Protein AF-A0A1W9MQF7-F1 (afdb_monomer)

Secondary structure (DSSP, 8-state):
---------EETTEEPPPGGG-TT--SS----------TT----TTHHHHHHS----S---PPPHHHHHT-

Foldseek 3Di:
DDDDDDDDDQDPNDDDDDPVVVPPDDPDDDDDDDDDDDPPPDDPVVVVCCVVPPPDDVDDPDDDPVVVVPD

pLDDT: mean 74.76, std 13.19, range [48.88, 90.62]

Sequence (71 aa):
MYAIEFETKIINGTVRIPADLQKGLSEHVKVIILMKDQDGEIRPRQKSKLTSDPIKVEKIILPSREEIYAR

Structure (mmCIF, N/CA/C/O backbone):
data_AF-A0A1W9MQF7-F1
#
_entry.id   AF-A0A1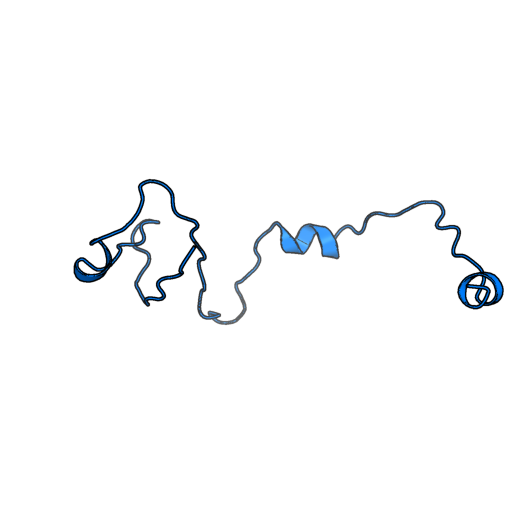W9MQF7-F1
#
loop_
_atom_site.group_PDB
_atom_site.id
_atom_site.type_symbol
_atom_site.label_atom_id
_atom_site.label_alt_id
_atom_site.label_comp_id
_atom_site.label_asym_id
_atom_site.label_entity_id
_atom_site.label_seq_id
_atom_site.pdbx_PDB_ins_code
_atom_site.Cartn_x
_atom_site.Cartn_y
_atom_site.Cartn_z
_atom_site.occupancy
_atom_site.B_iso_or_equiv
_atom_site.auth_seq_id
_atom_site.auth_comp_id
_atom_site.auth_asym_id
_atom_site.auth_atom_id
_atom_site.pdbx_PDB_model_num
ATOM 1 N N . MET A 1 1 ? -6.156 -15.195 0.236 1.00 68.06 1 MET A N 1
ATOM 2 C CA . MET A 1 1 ? -5.493 -13.900 0.510 1.00 68.06 1 MET A CA 1
ATOM 3 C C . MET A 1 1 ? -6.307 -12.811 -0.160 1.00 68.06 1 MET A C 1
ATOM 5 O O . MET A 1 1 ? -6.680 -13.006 -1.308 1.00 68.06 1 MET A O 1
ATOM 9 N N . TYR A 1 2 ? -6.603 -11.720 0.543 1.00 73.81 2 TYR A N 1
ATOM 10 C CA . TYR A 1 2 ? -7.282 -10.545 -0.009 1.00 73.81 2 TYR A CA 1
ATOM 11 C C . TYR A 1 2 ? -6.369 -9.322 0.132 1.00 73.81 2 TYR A C 1
ATOM 13 O O . TYR A 1 2 ? -5.490 -9.309 0.995 1.00 73.81 2 TYR A O 1
ATOM 21 N N . ALA A 1 3 ? -6.540 -8.335 -0.743 1.00 80.69 3 ALA A N 1
ATOM 22 C CA . ALA A 1 3 ? -5.781 -7.091 -0.720 1.00 80.69 3 ALA A CA 1
ATOM 23 C C . ALA A 1 3 ? -6.699 -5.947 -0.288 1.00 80.69 3 ALA A C 1
ATOM 25 O O . ALA A 1 3 ? -7.855 -5.893 -0.701 1.00 80.69 3 ALA A O 1
ATOM 26 N N . ILE A 1 4 ? -6.171 -5.052 0.542 1.00 84.06 4 ILE A N 1
ATOM 27 C CA . ILE A 1 4 ? -6.822 -3.794 0.897 1.00 84.06 4 ILE A CA 1
ATOM 28 C C . ILE A 1 4 ? -6.008 -2.688 0.231 1.00 84.06 4 ILE A C 1
ATOM 30 O O . ILE A 1 4 ? -4.806 -2.580 0.479 1.00 84.06 4 ILE A O 1
ATOM 34 N N . GLU A 1 5 ? -6.653 -1.893 -0.615 1.00 87.56 5 GLU A N 1
ATOM 35 C CA . GLU A 1 5 ? -6.038 -0.740 -1.270 1.00 87.56 5 GLU A CA 1
ATOM 36 C C . GLU A 1 5 ? -6.476 0.545 -0.566 1.00 87.56 5 GLU A C 1
ATOM 38 O O . GLU A 1 5 ? -7.661 0.753 -0.309 1.00 87.56 5 GLU A O 1
ATOM 43 N N . PHE A 1 6 ? -5.510 1.396 -0.225 1.00 88.81 6 PHE A N 1
ATOM 44 C CA . PHE A 1 6 ? -5.755 2.714 0.350 1.00 88.81 6 PHE A CA 1
ATOM 45 C C . PHE A 1 6 ? -4.614 3.669 -0.019 1.00 88.81 6 PHE A C 1
ATOM 47 O O . PHE A 1 6 ? -3.463 3.254 -0.158 1.00 88.81 6 PHE A O 1
ATOM 54 N N . GLU A 1 7 ? -4.925 4.959 -0.154 1.00 88.94 7 GLU A N 1
ATOM 55 C CA . GLU A 1 7 ? -3.928 6.010 -0.384 1.00 88.94 7 GLU A CA 1
ATOM 56 C C . GLU A 1 7 ? -3.533 6.643 0.957 1.00 88.94 7 GLU A C 1
ATOM 58 O O . GLU A 1 7 ? -4.379 7.003 1.775 1.00 88.94 7 GLU A O 1
ATOM 63 N N . THR A 1 8 ? -2.231 6.772 1.208 1.00 88.88 8 THR A N 1
ATOM 64 C CA . THR A 1 8 ? -1.711 7.435 2.408 1.00 88.88 8 THR A CA 1
ATOM 65 C C . THR A 1 8 ? -0.352 8.066 2.135 1.00 88.88 8 THR A C 1
ATOM 67 O O . THR A 1 8 ? 0.274 7.824 1.102 1.00 88.88 8 THR A O 1
ATOM 70 N N . LYS A 1 9 ? 0.127 8.875 3.079 1.00 89.69 9 LYS A N 1
ATOM 71 C CA . LYS A 1 9 ? 1.470 9.455 3.035 1.00 89.69 9 LYS A CA 1
ATOM 72 C C . LYS A 1 9 ? 2.456 8.551 3.763 1.00 89.69 9 LYS A C 1
ATOM 74 O O . LYS A 1 9 ? 2.152 8.018 4.829 1.00 89.69 9 LYS A O 1
ATOM 79 N N . ILE A 1 10 ? 3.661 8.444 3.216 1.00 88.12 10 ILE A N 1
ATOM 80 C CA . ILE A 1 10 ? 4.797 7.842 3.913 1.00 88.12 10 ILE A CA 1
ATOM 81 C C . ILE A 1 10 ? 5.433 8.934 4.776 1.00 88.12 10 ILE A C 1
ATOM 83 O O . ILE A 1 10 ? 5.877 9.952 4.250 1.00 88.12 10 ILE A O 1
ATOM 87 N N . ILE A 1 11 ? 5.472 8.739 6.095 1.00 90.62 11 ILE A N 1
ATOM 88 C CA . ILE A 1 11 ? 6.065 9.693 7.045 1.00 90.62 11 ILE A CA 1
ATOM 89 C C . ILE A 1 11 ? 7.207 8.981 7.763 1.00 90.62 11 ILE A C 1
ATOM 91 O O . ILE A 1 11 ? 6.975 7.982 8.437 1.00 90.62 11 ILE A O 1
ATOM 95 N N . ASN A 1 12 ? 8.443 9.467 7.607 1.00 88.06 12 ASN A N 1
ATOM 96 C CA . ASN A 1 12 ? 9.648 8.861 8.200 1.00 88.06 12 ASN A CA 1
ATOM 97 C C . ASN A 1 12 ? 9.779 7.355 7.897 1.00 88.06 12 ASN A C 1
ATOM 99 O O . ASN A 1 12 ? 10.057 6.550 8.782 1.00 88.06 12 ASN A O 1
ATOM 103 N N . GLY A 1 13 ? 9.487 6.957 6.656 1.00 85.50 13 GLY A N 1
ATOM 104 C CA . GLY A 1 13 ? 9.501 5.549 6.241 1.00 85.50 13 GLY A CA 1
ATOM 105 C C . GLY A 1 13 ? 8.351 4.697 6.794 1.00 85.50 13 GLY A C 1
ATOM 106 O O . GLY A 1 13 ? 8.320 3.496 6.549 1.00 85.50 13 GLY A O 1
ATOM 107 N N . THR A 1 14 ? 7.393 5.293 7.510 1.00 88.25 14 THR A N 1
ATOM 108 C CA . THR A 1 14 ? 6.241 4.589 8.086 1.00 88.25 14 THR A CA 1
ATOM 109 C C . THR A 1 14 ? 4.985 4.822 7.249 1.00 88.25 14 THR A C 1
ATOM 111 O O . THR A 1 14 ? 4.615 5.963 6.965 1.00 88.25 14 THR A O 1
ATOM 114 N N . VAL A 1 15 ? 4.305 3.730 6.892 1.00 88.62 15 VAL A N 1
ATOM 115 C CA . VAL A 1 15 ? 2.958 3.729 6.304 1.00 88.62 15 VAL A CA 1
ATOM 116 C C . VAL A 1 15 ? 1.960 3.454 7.421 1.00 88.62 15 VAL A C 1
ATOM 118 O O . VAL A 1 15 ? 2.027 2.413 8.072 1.00 88.62 15 VAL A O 1
ATOM 121 N N . ARG A 1 16 ? 1.025 4.378 7.657 1.00 89.50 16 ARG A N 1
ATOM 122 C CA . ARG A 1 16 ? -0.023 4.197 8.667 1.00 89.50 16 ARG A CA 1
ATOM 123 C C . ARG A 1 16 ? -1.299 3.682 8.011 1.00 89.50 16 ARG A C 1
ATOM 125 O O . ARG A 1 16 ? -1.885 4.380 7.186 1.00 89.50 16 ARG A O 1
ATOM 132 N N . ILE A 1 17 ? -1.722 2.482 8.406 1.00 89.31 17 ILE A N 1
ATOM 133 C CA . ILE A 1 17 ? -2.992 1.896 7.970 1.00 89.31 17 ILE A CA 1
ATOM 134 C C . ILE A 1 17 ? -4.145 2.623 8.690 1.00 89.31 17 ILE A C 1
ATOM 136 O O . ILE A 1 17 ? -4.090 2.754 9.922 1.00 89.31 17 ILE A O 1
ATOM 140 N N . PRO A 1 18 ? -5.171 3.104 7.963 1.00 89.88 18 PRO A N 1
ATOM 141 C CA . PRO A 1 18 ? -6.380 3.690 8.544 1.00 89.88 18 PRO A CA 1
ATOM 142 C C . PRO A 1 18 ? -7.037 2.789 9.605 1.00 89.88 18 PRO A C 1
ATOM 144 O O . PRO A 1 18 ? -7.022 1.566 9.488 1.00 89.88 18 PRO A O 1
ATOM 147 N N . ALA A 1 19 ? -7.573 3.382 10.677 1.00 90.25 19 ALA A N 1
ATOM 148 C CA . ALA A 1 19 ? -8.046 2.643 11.858 1.00 90.25 19 ALA A CA 1
ATOM 149 C C . ALA A 1 19 ? -9.234 1.707 11.569 1.00 90.25 19 ALA A C 1
ATOM 151 O O . ALA A 1 19 ? -9.369 0.648 12.177 1.00 90.25 19 ALA A O 1
ATOM 152 N N . ASP A 1 20 ? -10.076 2.090 10.620 1.00 88.94 20 ASP A N 1
ATOM 153 C CA . ASP A 1 20 ? -11.178 1.303 10.074 1.00 88.94 20 ASP A CA 1
ATOM 154 C C . ASP A 1 20 ? -10.701 0.030 9.360 1.00 88.94 20 ASP A C 1
ATOM 156 O O . ASP A 1 20 ? -11.358 -1.005 9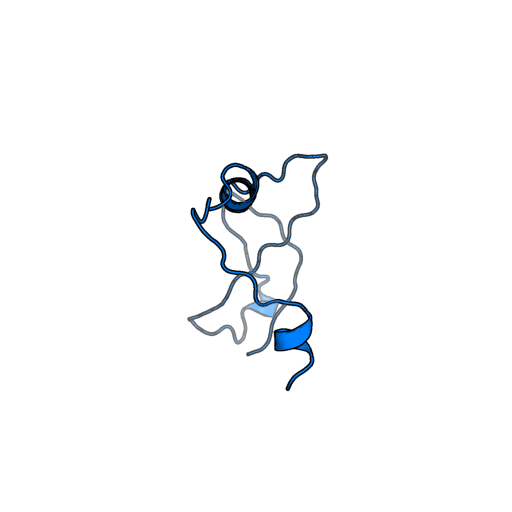.459 1.00 88.94 20 ASP A O 1
ATOM 160 N N . LEU A 1 21 ? -9.522 0.074 8.733 1.00 87.75 21 LEU A N 1
ATOM 161 C CA . LEU A 1 21 ? -8.918 -1.047 8.004 1.00 87.75 21 LEU A CA 1
ATOM 162 C C . LEU A 1 21 ? -8.029 -1.944 8.880 1.00 87.75 21 LEU A C 1
ATOM 164 O O . LEU A 1 21 ? -7.577 -2.994 8.430 1.00 87.75 21 LEU A O 1
ATOM 168 N N . GLN A 1 22 ? -7.772 -1.557 10.135 1.00 85.56 22 GLN A N 1
ATOM 169 C CA . GLN A 1 22 ? -6.971 -2.362 11.067 1.00 85.56 22 GLN A CA 1
ATOM 170 C C . GLN A 1 22 ? -7.727 -3.589 11.587 1.00 85.56 22 GLN A C 1
ATOM 172 O O . GLN A 1 22 ? -7.113 -4.580 11.986 1.00 85.56 22 GLN A O 1
ATOM 177 N N . LYS A 1 23 ? -9.064 -3.541 11.584 1.00 83.06 23 LYS A N 1
ATOM 178 C CA . LYS A 1 23 ? -9.895 -4.656 12.038 1.00 83.06 23 LYS A CA 1
ATOM 179 C C . LYS A 1 23 ? -9.765 -5.822 11.057 1.00 83.06 23 LYS A C 1
ATOM 181 O O . LYS A 1 23 ? -10.195 -5.727 9.914 1.00 83.06 23 LYS A O 1
ATOM 186 N N . GLY A 1 24 ? -9.197 -6.931 11.526 1.00 77.56 24 GLY A N 1
ATOM 187 C CA . GLY A 1 24 ? -9.059 -8.159 10.738 1.00 77.56 24 GLY A CA 1
ATOM 188 C C . GLY A 1 24 ? -7.727 -8.312 10.002 1.00 77.56 24 GLY A C 1
ATOM 189 O O . GLY A 1 24 ? -7.602 -9.228 9.195 1.00 77.56 24 GLY A O 1
ATOM 190 N N . LEU A 1 25 ? -6.728 -7.465 10.270 1.00 83.06 25 LEU A N 1
ATOM 191 C CA . LEU A 1 25 ? -5.370 -7.706 9.777 1.00 83.06 25 LEU A CA 1
ATOM 192 C C . LEU A 1 25 ? -4.744 -8.914 10.482 1.00 83.06 25 LEU A C 1
ATOM 194 O O . LEU A 1 25 ? -4.750 -9.006 11.710 1.00 83.06 25 LEU A O 1
ATOM 198 N N . SER A 1 26 ? -4.179 -9.828 9.696 1.00 80.38 26 SER A N 1
ATOM 199 C CA . SER A 1 26 ? -3.320 -10.896 10.201 1.00 80.38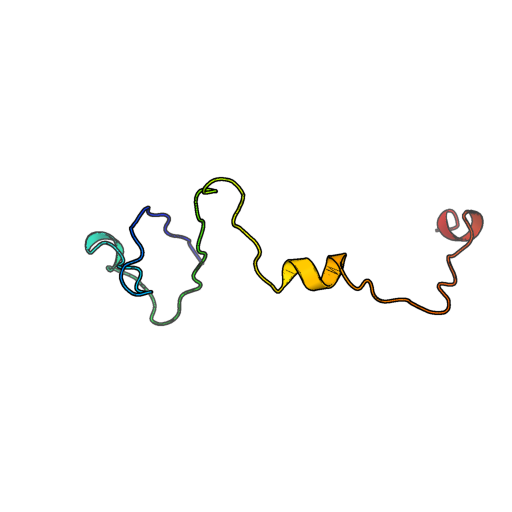 26 SER A CA 1
ATOM 200 C C . SER A 1 26 ? -1.949 -10.351 10.605 1.00 80.38 26 SER A C 1
ATOM 202 O O . SER A 1 26 ? -1.482 -9.358 10.053 1.00 80.38 26 SER A O 1
ATOM 204 N N . GLU A 1 27 ? -1.269 -11.046 11.519 1.00 81.44 27 GLU A N 1
ATOM 205 C CA . GLU A 1 27 ? 0.093 -10.706 11.963 1.00 81.44 27 GLU A CA 1
ATOM 206 C C . GLU A 1 27 ? 1.099 -10.646 10.798 1.00 81.44 27 GLU A C 1
ATOM 208 O O . GLU A 1 27 ? 2.00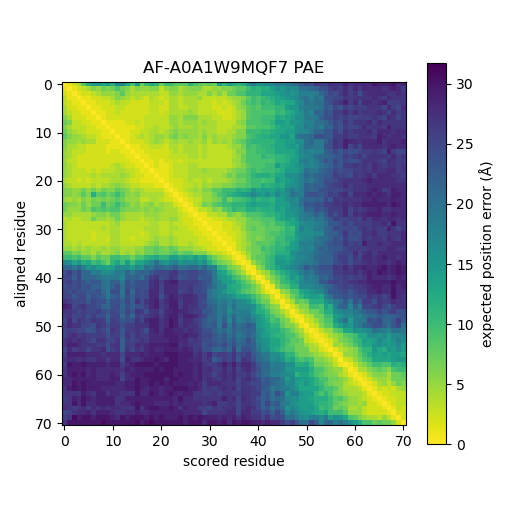0 -9.809 10.775 1.00 81.44 27 GLU A O 1
ATOM 213 N N . HIS A 1 28 ? 0.902 -11.487 9.779 1.00 83.19 28 HIS A N 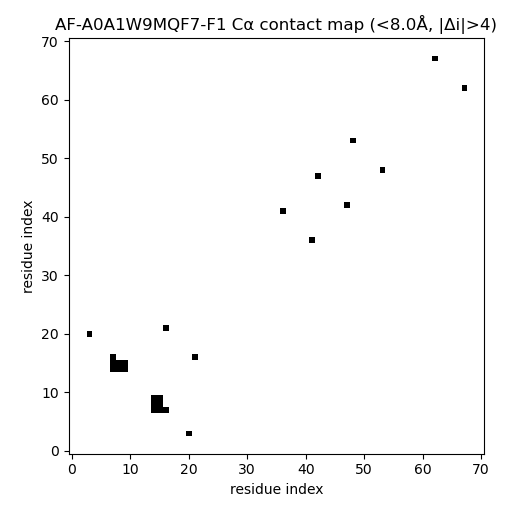1
ATOM 214 C CA . HIS A 1 28 ? 1.708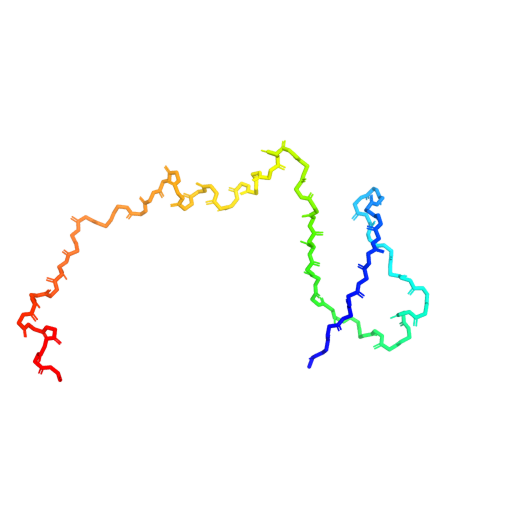 -11.499 8.564 1.00 83.19 28 HIS A CA 1
ATOM 215 C C . HIS A 1 28 ? 0.954 -10.871 7.392 1.00 83.19 28 HIS A C 1
ATOM 217 O O . HIS A 1 28 ? -0.144 -11.313 7.043 1.00 83.19 28 HIS A O 1
ATOM 223 N N . VAL A 1 29 ? 1.571 -9.881 6.742 1.00 84.06 29 VAL A N 1
ATOM 224 C CA . VAL A 1 29 ? 1.021 -9.193 5.566 1.00 84.06 29 VAL A CA 1
ATOM 225 C C . VAL A 1 29 ? 2.070 -9.058 4.462 1.00 84.06 29 VAL A C 1
ATOM 227 O O . VAL A 1 29 ? 3.264 -8.924 4.724 1.00 84.06 29 VAL A O 1
ATOM 230 N N . LYS A 1 30 ? 1.621 -9.069 3.203 1.00 83.31 30 LYS A N 1
ATOM 231 C CA . LYS A 1 30 ? 2.432 -8.696 2.036 1.00 83.31 30 LYS A CA 1
ATOM 232 C C . LYS A 1 30 ? 2.147 -7.234 1.700 1.00 83.31 30 LYS A C 1
ATOM 234 O O . LYS A 1 30 ? 0.999 -6.892 1.439 1.00 83.31 30 LYS A O 1
ATOM 239 N N . VAL A 1 31 ? 3.180 -6.394 1.669 1.00 83.06 31 VAL A N 1
ATOM 240 C CA . VAL A 1 31 ? 3.052 -4.959 1.367 1.00 83.06 31 VAL A CA 1
ATOM 241 C C . VAL A 1 31 ? 3.481 -4.685 -0.075 1.00 83.06 31 VAL A C 1
ATOM 243 O O . VAL A 1 31 ? 4.532 -5.153 -0.512 1.00 83.06 31 VAL A O 1
ATOM 246 N N . ILE A 1 32 ? 2.670 -3.925 -0.813 1.00 84.00 32 ILE A N 1
ATOM 247 C CA . ILE A 1 32 ? 2.985 -3.423 -2.156 1.00 84.00 32 ILE A CA 1
ATOM 248 C C . ILE A 1 32 ? 2.918 -1.897 -2.089 1.00 84.00 32 ILE A C 1
ATOM 250 O O . ILE A 1 32 ? 1.892 -1.349 -1.702 1.00 84.00 32 ILE A O 1
ATOM 254 N N . ILE A 1 33 ? 4.012 -1.218 -2.440 1.00 82.50 33 ILE A N 1
ATOM 255 C CA . ILE A 1 33 ? 4.079 0.248 -2.462 1.00 82.50 33 ILE A CA 1
ATOM 256 C C . ILE A 1 33 ? 3.989 0.700 -3.917 1.00 82.50 33 ILE A C 1
ATOM 258 O O . ILE A 1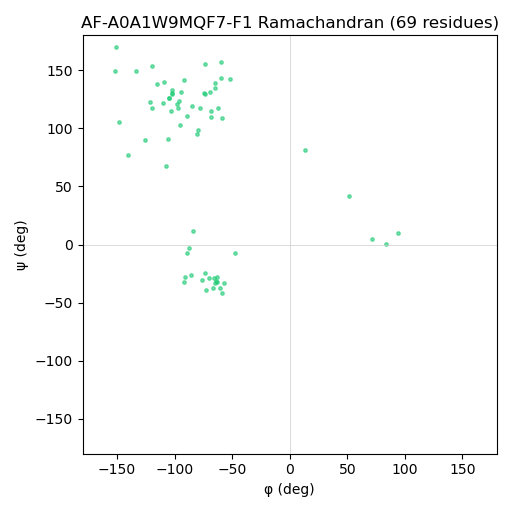 33 ? 4.878 0.405 -4.717 1.00 82.50 33 ILE A O 1
ATOM 262 N N . LEU A 1 34 ? 2.912 1.412 -4.244 1.00 82.94 34 LEU A N 1
ATOM 263 C CA . LEU A 1 34 ? 2.729 2.087 -5.524 1.00 82.94 34 LEU A CA 1
ATOM 264 C C . LEU A 1 34 ? 2.938 3.584 -5.300 1.00 82.94 34 LEU A C 1
ATOM 266 O O . LEU A 1 34 ? 2.316 4.176 -4.421 1.00 82.94 34 LEU A O 1
ATOM 270 N N . MET A 1 35 ? 3.835 4.191 -6.070 1.00 80.19 35 MET A N 1
ATOM 271 C CA . MET A 1 35 ? 4.118 5.623 -6.003 1.00 80.19 35 MET A CA 1
ATOM 272 C C . MET A 1 35 ? 3.712 6.264 -7.323 1.00 80.19 35 MET A C 1
ATOM 274 O O . MET A 1 35 ? 3.957 5.693 -8.386 1.00 80.19 35 MET A O 1
ATOM 278 N N . LYS A 1 36 ? 3.091 7.444 -7.250 1.00 75.94 36 LYS A N 1
ATOM 279 C CA . LYS A 1 36 ? 2.904 8.293 -8.430 1.00 75.94 36 LYS A CA 1
ATOM 280 C C . LYS A 1 36 ? 4.286 8.729 -8.902 1.00 75.94 36 LYS A C 1
ATOM 282 O O . LYS A 1 36 ? 5.119 9.103 -8.075 1.00 75.94 36 LYS A O 1
ATOM 287 N N . ASP A 1 37 ? 4.513 8.639 -10.205 1.00 68.69 37 ASP A N 1
ATOM 288 C CA . ASP A 1 37 ? 5.760 9.086 -10.809 1.00 68.69 37 ASP A CA 1
ATOM 289 C C . ASP A 1 37 ? 5.890 10.593 -10.552 1.00 68.69 37 ASP A C 1
ATOM 291 O O . ASP A 1 37 ? 5.015 11.372 -10.933 1.00 68.69 37 ASP A O 1
ATOM 295 N N . GLN A 1 38 ? 6.925 10.991 -9.818 1.00 63.19 38 GLN A N 1
ATOM 296 C CA . GLN A 1 38 ? 7.322 12.389 -9.727 1.00 63.19 38 GLN A CA 1
ATOM 297 C C . GLN A 1 38 ? 8.413 12.557 -10.772 1.00 63.19 38 GLN A C 1
ATOM 299 O O . GLN A 1 38 ? 9.506 12.032 -10.579 1.00 63.19 38 GLN A O 1
ATOM 304 N N . ASP A 1 39 ? 8.052 13.166 -11.904 1.00 54.16 39 ASP A N 1
ATOM 305 C CA . ASP A 1 39 ? 8.914 13.537 -13.032 1.00 54.16 39 ASP A CA 1
ATOM 306 C C . ASP A 1 39 ? 10.317 12.897 -13.016 1.00 54.16 39 ASP A C 1
ATOM 308 O O . ASP A 1 39 ? 11.307 13.500 -12.610 1.00 54.16 39 ASP A O 1
ATOM 312 N N . GLY A 1 40 ? 10.404 11.648 -13.482 1.00 54.06 40 GLY A N 1
ATOM 313 C CA . GLY A 1 40 ? 11.665 11.041 -13.916 1.00 54.06 40 GLY A CA 1
ATOM 314 C C . GLY A 1 40 ? 12.573 10.428 -12.843 1.00 54.06 40 GLY A C 1
ATOM 315 O O . GLY A 1 40 ? 13.611 9.871 -13.209 1.00 54.06 40 GLY A O 1
ATOM 316 N N . GLU A 1 41 ? 12.211 10.436 -11.557 1.00 56.53 41 GLU A N 1
ATOM 317 C CA . GLU A 1 41 ? 13.020 9.803 -10.503 1.00 56.53 41 GLU A CA 1
ATOM 318 C C . GLU A 1 41 ? 12.407 8.513 -9.944 1.00 56.53 41 GLU A C 1
ATOM 320 O O . GLU A 1 41 ? 12.087 8.388 -8.764 1.00 56.53 41 GLU A O 1
ATOM 325 N N . ILE A 1 42 ? 12.358 7.466 -10.772 1.00 51.44 42 ILE A N 1
ATOM 326 C CA . ILE A 1 42 ? 12.329 6.091 -10.260 1.00 51.44 42 ILE A CA 1
ATOM 327 C C . ILE A 1 42 ? 13.461 5.292 -10.909 1.00 51.44 42 ILE A C 1
ATOM 329 O O . ILE A 1 42 ? 13.299 4.622 -11.927 1.00 51.44 42 ILE A O 1
ATOM 333 N N . ARG A 1 43 ? 14.636 5.296 -10.271 1.00 49.53 43 ARG A N 1
ATOM 334 C CA . ARG A 1 43 ? 15.611 4.206 -10.425 1.00 49.53 43 ARG A CA 1
ATOM 335 C C . ARG A 1 43 ? 15.613 3.348 -9.162 1.00 49.53 43 ARG A C 1
ATOM 337 O O . ARG A 1 43 ? 16.431 3.580 -8.271 1.00 49.53 43 ARG A O 1
ATOM 344 N N . PRO A 1 44 ? 14.796 2.283 -9.079 1.00 52.44 44 PRO A N 1
ATOM 345 C CA . PRO A 1 44 ? 15.105 1.201 -8.168 1.00 52.44 44 PRO A CA 1
ATOM 346 C C . PRO A 1 44 ? 16.365 0.525 -8.725 1.00 52.44 44 PRO A C 1
ATOM 348 O O . PRO A 1 44 ? 16.315 -0.138 -9.765 1.00 52.44 44 PRO A O 1
ATOM 351 N N . ARG A 1 45 ? 17.501 0.695 -8.035 1.00 48.88 45 ARG A N 1
ATOM 352 C CA . ARG A 1 45 ? 18.836 0.118 -8.331 1.00 48.88 45 ARG A CA 1
ATOM 353 C C . ARG A 1 45 ? 18.864 -1.390 -8.646 1.00 48.88 45 ARG A C 1
ATOM 355 O O . ARG A 1 45 ? 19.911 -1.901 -9.029 1.00 48.88 45 ARG A O 1
ATOM 362 N N . GLN A 1 46 ? 17.756 -2.115 -8.493 1.00 50.94 46 GLN A N 1
ATOM 363 C CA . GLN A 1 46 ? 17.649 -3.534 -8.838 1.00 50.94 46 GLN A CA 1
ATOM 364 C C . GLN A 1 46 ? 17.163 -3.808 -10.266 1.00 50.94 46 GLN A C 1
ATOM 366 O O . GLN A 1 46 ? 17.643 -4.766 -10.864 1.00 50.94 46 GLN A O 1
ATOM 371 N N . LYS A 1 47 ? 16.295 -2.974 -10.863 1.00 49.91 47 LYS A N 1
ATOM 372 C CA . LYS A 1 47 ? 15.908 -3.169 -12.275 1.00 49.91 47 LYS A CA 1
ATOM 373 C C . LYS A 1 47 ? 17.000 -2.709 -13.237 1.00 49.91 47 LYS A C 1
ATOM 375 O O . LYS A 1 47 ? 17.154 -3.308 -14.293 1.00 49.91 47 LYS A O 1
ATOM 380 N N . SER A 1 48 ? 17.798 -1.705 -12.857 1.00 50.59 48 SER A N 1
ATOM 381 C CA . SER A 1 48 ? 18.860 -1.210 -13.739 1.00 50.59 48 SER A CA 1
ATOM 382 C C . SER A 1 48 ? 19.960 -2.241 -13.975 1.00 50.59 48 SER A C 1
ATOM 384 O O . SER A 1 48 ? 20.553 -2.206 -15.040 1.00 50.59 48 SER A O 1
ATOM 386 N N . LYS A 1 49 ? 20.221 -3.161 -13.032 1.00 49.62 49 LYS A N 1
ATOM 387 C CA . LYS A 1 49 ? 21.276 -4.176 -13.187 1.00 49.62 49 LYS A CA 1
ATOM 388 C C . LYS A 1 49 ? 20.989 -5.183 -14.301 1.00 49.62 49 LYS A C 1
ATOM 390 O O . LYS A 1 49 ? 21.920 -5.536 -15.010 1.00 49.62 49 LYS A O 1
ATOM 395 N N . LEU A 1 50 ? 19.730 -5.595 -14.496 1.00 52.22 50 LEU A N 1
ATOM 396 C CA . LEU A 1 50 ? 19.377 -6.504 -15.597 1.00 52.22 50 LEU A CA 1
ATOM 397 C C . LEU A 1 50 ? 19.591 -5.861 -16.974 1.00 52.22 50 LEU A C 1
ATOM 399 O O . LEU A 1 50 ? 19.931 -6.558 -17.924 1.00 52.22 50 LEU A O 1
ATOM 403 N N . THR A 1 51 ? 19.386 -4.547 -17.084 1.00 57.53 51 THR A N 1
ATOM 404 C CA . THR A 1 51 ? 19.510 -3.817 -18.353 1.00 57.53 51 THR A CA 1
ATOM 405 C C . THR A 1 51 ? 20.915 -3.263 -18.589 1.00 57.53 51 THR A C 1
ATOM 407 O O . THR A 1 51 ? 21.307 -3.089 -19.737 1.00 57.53 51 THR A O 1
ATOM 410 N N . SER A 1 52 ? 21.669 -2.957 -17.527 1.00 61.78 52 SER A N 1
ATOM 411 C CA . SER A 1 52 ? 23.006 -2.359 -17.629 1.00 61.78 52 SER A CA 1
ATOM 412 C C . SER A 1 52 ? 24.124 -3.381 -17.801 1.00 61.78 52 SER A C 1
ATOM 414 O O . SER A 1 52 ? 25.173 -3.029 -18.329 1.00 61.78 52 SER A O 1
ATOM 416 N N . ASP A 1 53 ? 23.924 -4.614 -17.330 1.00 64.50 53 ASP A N 1
ATOM 417 C CA . ASP A 1 53 ? 24.908 -5.694 -17.429 1.00 64.50 53 ASP A CA 1
ATOM 418 C C . ASP A 1 53 ? 24.198 -7.022 -17.751 1.00 64.50 53 ASP A C 1
ATOM 420 O O . ASP A 1 53 ? 23.910 -7.823 -16.856 1.00 64.50 53 ASP A O 1
ATOM 424 N N . PRO A 1 54 ? 23.797 -7.229 -19.020 1.00 63.97 54 PRO A N 1
ATOM 425 C CA . PRO A 1 54 ? 23.129 -8.456 -19.423 1.00 63.97 54 PRO A CA 1
ATOM 426 C C . PRO A 1 54 ? 24.079 -9.648 -19.265 1.00 63.97 54 PRO A C 1
ATOM 428 O O . PRO A 1 54 ? 25.250 -9.576 -19.640 1.00 63.97 54 PRO A O 1
ATOM 431 N N . ILE A 1 55 ? 23.560 -10.772 -18.762 1.00 72.19 55 ILE A N 1
ATOM 432 C CA . ILE A 1 55 ? 24.311 -12.030 -18.660 1.00 72.19 55 ILE A CA 1
ATOM 433 C C . ILE A 1 55 ? 24.776 -12.431 -20.066 1.00 72.19 55 ILE A C 1
ATOM 435 O O . ILE A 1 55 ? 23.973 -12.827 -20.913 1.00 72.19 55 ILE A O 1
ATOM 439 N N . LYS A 1 56 ? 26.082 -12.323 -20.319 1.00 72.31 56 LYS A N 1
ATOM 440 C CA . LYS A 1 56 ? 26.706 -12.773 -21.565 1.00 72.31 56 LYS A CA 1
ATOM 441 C C . LYS A 1 56 ? 26.887 -14.283 -21.489 1.00 72.31 56 LYS A C 1
ATOM 443 O O . LYS A 1 56 ? 27.820 -14.775 -20.864 1.00 72.31 56 LYS A O 1
ATOM 448 N N . VAL A 1 57 ? 25.967 -15.022 -22.097 1.00 73.94 57 VAL A N 1
ATOM 449 C CA . VAL A 1 57 ? 26.111 -16.469 -22.273 1.00 73.94 57 VAL A CA 1
ATOM 450 C C . VAL A 1 57 ? 27.070 -16.695 -23.442 1.00 73.94 57 VAL A C 1
ATOM 452 O O . VAL A 1 57 ? 26.780 -16.273 -24.557 1.00 73.94 57 VAL A O 1
ATOM 455 N N . GLU A 1 58 ? 28.220 -17.328 -23.197 1.00 74.06 58 GLU A N 1
ATOM 456 C CA . GLU A 1 58 ? 29.295 -17.448 -24.200 1.00 74.06 58 GLU A CA 1
ATOM 457 C C . GLU A 1 58 ? 28.883 -18.240 -25.449 1.00 74.06 58 GLU A C 1
ATOM 459 O O . GLU A 1 58 ? 29.398 -17.984 -26.536 1.00 74.06 58 GLU A O 1
ATOM 464 N N . LYS A 1 59 ? 27.935 -19.177 -25.319 1.00 70.88 59 LYS A N 1
ATOM 465 C CA . LYS A 1 59 ? 27.378 -19.949 -26.437 1.00 70.88 59 LYS A CA 1
ATOM 466 C C . LYS A 1 59 ? 25.923 -20.308 -26.172 1.00 70.88 59 LYS A C 1
ATOM 468 O O . LYS A 1 59 ? 25.633 -21.214 -25.396 1.00 70.88 59 LYS A O 1
ATOM 473 N N . ILE A 1 60 ? 25.008 -19.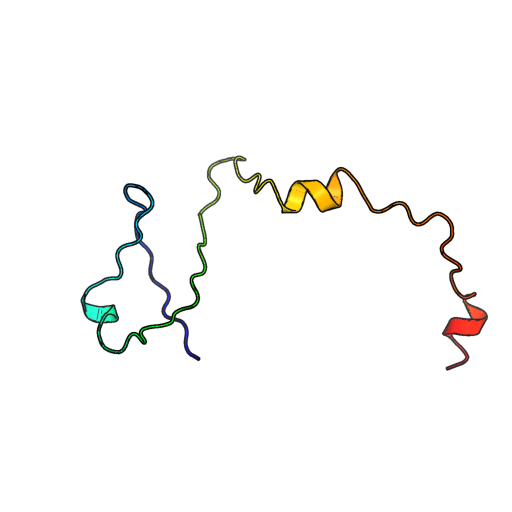626 -26.849 1.00 71.38 60 ILE A N 1
ATOM 474 C CA . ILE A 1 60 ? 23.628 -20.091 -26.974 1.00 71.38 60 ILE A CA 1
ATOM 475 C C . ILE A 1 60 ? 23.584 -20.969 -28.224 1.00 71.38 60 ILE A C 1
ATOM 477 O O . ILE A 1 60 ? 23.730 -20.467 -29.336 1.00 71.38 60 ILE A O 1
ATOM 481 N N . ILE A 1 61 ? 23.406 -22.278 -28.051 1.00 78.75 61 ILE A N 1
ATOM 482 C CA . ILE A 1 61 ? 23.039 -23.159 -29.162 1.00 78.75 61 ILE A CA 1
ATOM 483 C C . ILE A 1 61 ? 21.532 -22.994 -29.331 1.00 78.75 61 ILE A C 1
ATOM 485 O O . ILE A 1 61 ? 20.744 -23.579 -28.589 1.00 78.75 61 ILE A O 1
ATOM 489 N N . LEU A 1 62 ? 21.139 -22.103 -30.238 1.00 78.06 62 LEU A N 1
ATOM 490 C CA . LEU A 1 62 ? 19.741 -21.962 -30.619 1.00 78.06 62 LEU A CA 1
ATOM 491 C C . LEU A 1 62 ? 19.373 -23.156 -31.506 1.00 78.06 62 LEU A C 1
ATOM 493 O O . LEU A 1 62 ? 20.112 -23.423 -32.458 1.00 78.06 62 LEU A O 1
ATOM 497 N N . PRO A 1 63 ? 18.266 -23.863 -31.220 1.00 78.81 63 PRO A N 1
ATOM 498 C CA . PRO A 1 63 ? 17.771 -24.868 -32.142 1.00 78.81 63 PRO A CA 1
ATOM 499 C C . PRO A 1 63 ? 17.455 -24.205 -33.483 1.00 78.81 63 PRO A C 1
ATOM 501 O O . PRO A 1 63 ? 16.993 -23.058 -33.548 1.00 78.81 63 PRO A O 1
ATOM 504 N N . SER A 1 64 ? 17.729 -24.936 -34.553 1.00 80.19 64 SER A N 1
ATOM 505 C CA . SER A 1 64 ? 17.341 -24.558 -35.905 1.00 80.19 64 SER A CA 1
ATOM 506 C C . SER A 1 64 ? 15.819 -24.417 -36.006 1.00 80.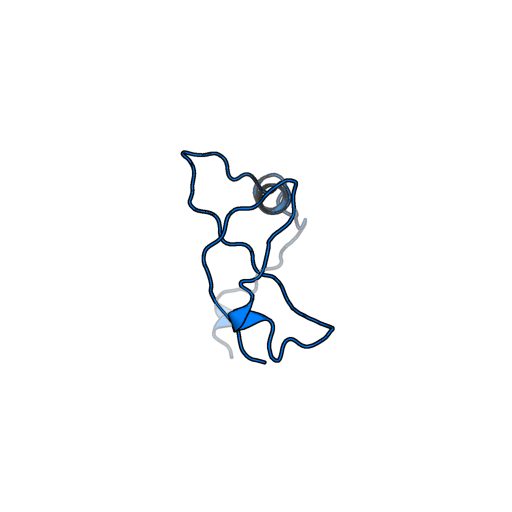19 64 SER A C 1
ATOM 508 O O . SER A 1 64 ? 15.059 -24.976 -35.209 1.00 80.19 64 SER A O 1
ATOM 510 N N . ARG A 1 65 ? 15.340 -23.643 -36.987 1.00 77.69 65 ARG A N 1
ATOM 511 C CA . ARG A 1 65 ? 13.892 -23.440 -37.170 1.00 77.69 65 ARG A CA 1
ATOM 512 C C . ARG A 1 65 ? 13.210 -24.776 -37.442 1.00 77.69 65 ARG A C 1
ATOM 514 O O . ARG A 1 65 ? 12.127 -25.027 -36.931 1.00 77.69 65 ARG A O 1
ATOM 521 N N . GLU A 1 66 ? 13.883 -25.634 -38.187 1.00 79.81 66 GLU A N 1
ATOM 522 C CA . GLU A 1 66 ? 13.468 -26.983 -38.529 1.00 79.81 66 GLU A CA 1
ATOM 523 C C . GLU A 1 66 ? 13.238 -27.842 -37.272 1.00 79.81 66 GLU A C 1
ATOM 525 O O . GLU A 1 66 ? 12.223 -28.526 -37.180 1.00 79.81 66 GLU A O 1
ATOM 530 N N . GLU A 1 67 ? 14.106 -27.742 -36.259 1.00 77.06 67 GLU A N 1
ATOM 531 C CA . GLU A 1 67 ? 13.957 -28.448 -34.974 1.00 77.06 67 GLU A CA 1
ATOM 532 C C . GLU A 1 67 ? 12.801 -27.912 -34.113 1.00 77.06 67 GLU A C 1
ATOM 534 O O . GLU A 1 67 ? 12.214 -28.661 -33.331 1.00 77.06 67 GLU A O 1
ATOM 539 N N . ILE A 1 68 ? 12.454 -26.627 -34.244 1.00 78.38 68 ILE A N 1
ATOM 540 C CA . ILE A 1 68 ? 11.351 -26.001 -33.495 1.00 78.38 68 ILE A CA 1
ATOM 541 C C . ILE A 1 68 ? 9.990 -26.477 -34.020 1.00 78.38 68 ILE A C 1
ATOM 543 O O . ILE A 1 68 ? 9.080 -26.711 -33.226 1.00 78.38 68 ILE A O 1
ATOM 547 N N . TYR A 1 69 ? 9.850 -26.628 -35.339 1.00 76.56 69 TYR A N 1
ATOM 548 C CA . TYR A 1 69 ? 8.591 -27.025 -35.986 1.00 76.56 69 TYR A CA 1
ATOM 549 C C . TYR A 1 69 ? 8.386 -28.544 -36.086 1.00 76.56 69 TYR A C 1
ATOM 551 O O . TYR A 1 69 ? 7.335 -28.981 -36.541 1.00 76.56 69 TYR A O 1
ATOM 559 N N . ALA A 1 70 ? 9.359 -29.351 -35.657 1.00 68.88 70 ALA A N 1
ATOM 560 C CA . ALA A 1 70 ? 9.272 -30.813 -35.649 1.00 68.88 70 ALA A CA 1
ATOM 561 C C . ALA A 1 70 ? 8.555 -31.399 -34.407 1.00 68.88 70 ALA A C 1
ATOM 563 O O . ALA A 1 70 ? 8.649 -32.604 -34.169 1.00 68.88 70 ALA A O 1
ATOM 564 N N . ARG A 1 71 ? 7.878 -30.566 -33.601 1.00 53.62 71 ARG A N 1
ATOM 565 C CA . ARG A 1 71 ? 7.089 -30.970 -32.422 1.00 53.62 71 ARG A CA 1
ATOM 566 C C . ARG A 1 71 ? 5.593 -30.952 -32.687 1.00 53.62 71 ARG A C 1
ATOM 568 O O . ARG A 1 71 ? 5.129 -29.985 -33.328 1.00 53.62 71 ARG A O 1
#

Mean predicted aligned error: 15.64 Å

Solvent-accessible surface area (backbone atoms only — not comparable to full-atom values): 5409 Å² total; per-residue (Å²): 139,86,86,87,87,80,92,74,68,75,56,94,89,40,76,75,78,56,78,83,68,55,72,86,64,61,97,74,79,87,86,82,90,86,76,84,86,61,90,89,74,80,78,62,78,70,66,51,47,63,74,74,58,60,87,80,69,93,76,79,84,72,78,54,71,70,66,67,69,73,112

Radius of gyration: 22.2 Å; Cα contacts (8 Å, |Δi|>4): 13; chains: 1; bounding box: 40×44×51 Å